Protein AF-A0A5P8WEI3-F1 (afdb_monomer)

Radius of gyration: 21.08 Å; Cα contacts (8 Å, |Δi|>4): 49; chains: 1; bounding box: 66×37×32 Å

Organism: NCBI:txid2653204

Secondary structure (DSSP, 8-state):
---EEEEEE-TTT--EEEEEES--TTHHHHHHHHHHHHHT--GGG--PPPP-----------------

Solvent-acc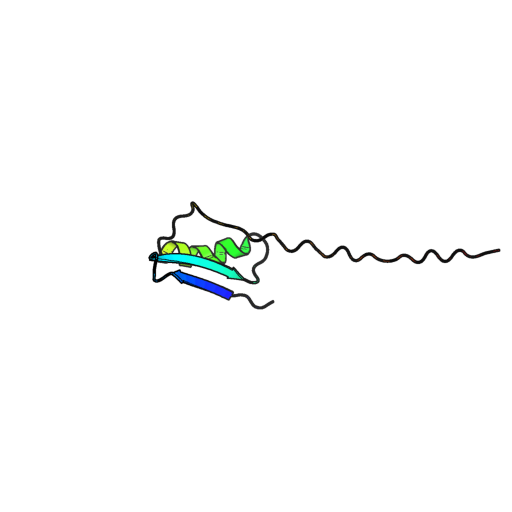essible surface area (backbone atoms only — not comparable to full-atom values): 4762 Å² total; per-residue (Å²): 126,73,70,48,78,47,77,47,72,40,87,88,80,68,49,73,48,79,45,62,45,68,55,63,84,71,54,32,54,74,65,40,46,68,55,31,62,75,69,66,54,70,90,85,77,83,79,81,78,80,76,78,71,78,78,77,77,79,76,79,76,78,78,77,80,82,84,128

pLDDT: mean 78.21, std 14.95, range [50.12, 94.25]

Mean predicted aligned error: 11.82 Å

Structure (mmCIF, N/CA/C/O backbone):
data_AF-A0A5P8WEI3-F1
#
_entry.id   AF-A0A5P8WEI3-F1
#
loop_
_atom_site.group_PDB
_atom_site.id
_atom_site.type_symbol
_atom_site.label_atom_id
_atom_site.label_alt_id
_atom_site.label_comp_id
_atom_site.label_asym_id
_atom_site.label_entity_id
_atom_site.label_seq_id
_atom_site.pdbx_PDB_ins_code
_atom_site.Cartn_x
_atom_site.Cartn_y
_atom_site.Cartn_z
_atom_site.occupancy
_atom_site.B_iso_or_equiv
_atom_site.auth_seq_id
_atom_site.auth_comp_id
_atom_site.auth_asym_id
_atom_site.auth_atom_id
_atom_site.pdbx_PDB_mo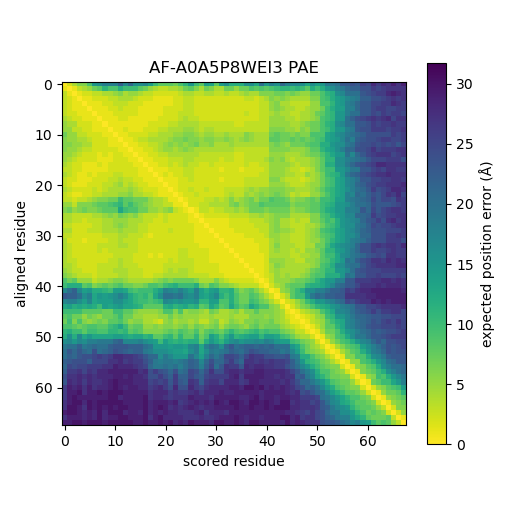del_num
ATOM 1 N N . MET A 1 1 ? 9.568 -12.015 -14.148 1.00 70.56 1 MET A N 1
ATOM 2 C CA . MET A 1 1 ? 9.007 -12.233 -12.802 1.00 70.56 1 MET A CA 1
ATOM 3 C C . MET A 1 1 ? 7.567 -11.773 -12.816 1.00 70.56 1 MET A C 1
ATOM 5 O O . MET A 1 1 ? 7.263 -10.835 -13.549 1.00 70.56 1 MET A O 1
ATOM 9 N N . GLU A 1 2 ? 6.695 -12.459 -12.085 1.00 85.50 2 GLU A N 1
ATOM 10 C CA . GLU A 1 2 ? 5.324 -11.991 -11.869 1.00 85.50 2 GLU A CA 1
ATOM 11 C C . GLU A 1 2 ? 5.357 -10.744 -10.975 1.00 85.50 2 GLU A C 1
ATOM 13 O O . GLU A 1 2 ? 6.239 -10.621 -10.126 1.00 85.50 2 GLU A O 1
ATOM 18 N N . ARG A 1 3 ? 4.458 -9.790 -11.233 1.00 91.44 3 ARG A N 1
ATOM 19 C CA . ARG A 1 3 ? 4.347 -8.531 -10.488 1.00 91.44 3 ARG A CA 1
ATOM 20 C C . ARG A 1 3 ? 2.971 -8.464 -9.860 1.00 91.44 3 ARG A C 1
ATOM 22 O O . ARG A 1 3 ? 1.977 -8.627 -10.569 1.00 91.44 3 ARG A O 1
ATOM 29 N N . SER A 1 4 ? 2.915 -8.178 -8.571 1.00 93.81 4 SER A N 1
ATOM 30 C CA . SER A 1 4 ? 1.667 -8.112 -7.815 1.00 93.81 4 SER A CA 1
ATOM 31 C C . SER A 1 4 ? 1.708 -6.965 -6.814 1.00 93.81 4 SER A C 1
ATOM 33 O O . SER A 1 4 ? 2.748 -6.632 -6.247 1.00 93.81 4 SER A O 1
ATOM 35 N N . VAL A 1 5 ? 0.546 -6.349 -6.612 1.00 92.62 5 VAL A N 1
ATOM 36 C CA . VAL A 1 5 ? 0.313 -5.422 -5.506 1.00 92.62 5 VAL A CA 1
ATOM 37 C C . VAL A 1 5 ? -0.611 -6.127 -4.525 1.00 92.62 5 VAL A C 1
ATOM 39 O O . VAL A 1 5 ? -1.702 -6.562 -4.894 1.00 92.62 5 VAL A O 1
ATOM 42 N N . LEU A 1 6 ? -0.148 -6.272 -3.291 1.00 94.06 6 LEU A N 1
ATOM 43 C CA . LEU A 1 6 ? -0.848 -6.924 -2.196 1.00 94.06 6 LEU A CA 1
ATOM 44 C C . LEU A 1 6 ? -1.364 -5.845 -1.246 1.00 94.06 6 LEU A C 1
ATOM 46 O O . LEU A 1 6 ? -0.622 -4.951 -0.841 1.00 94.06 6 LEU A O 1
ATOM 50 N N . ILE A 1 7 ? -2.642 -5.927 -0.884 1.00 92.06 7 ILE A N 1
ATOM 51 C CA . ILE A 1 7 ? -3.251 -5.042 0.111 1.00 92.06 7 ILE A CA 1
ATOM 52 C C . ILE A 1 7 ? -3.549 -5.888 1.343 1.00 92.06 7 ILE A C 1
ATOM 54 O O . ILE A 1 7 ? -4.378 -6.797 1.302 1.00 92.06 7 ILE A O 1
ATOM 58 N N . HIS A 1 8 ? -2.857 -5.592 2.435 1.00 92.38 8 HIS A N 1
ATOM 59 C CA . HIS A 1 8 ? -3.045 -6.242 3.721 1.00 92.38 8 HIS A CA 1
ATOM 60 C C . HIS A 1 8 ? -3.960 -5.380 4.580 1.00 92.38 8 HIS A C 1
ATOM 62 O O . HIS A 1 8 ? -3.678 -4.203 4.799 1.00 92.38 8 HIS A O 1
ATOM 68 N N . PHE 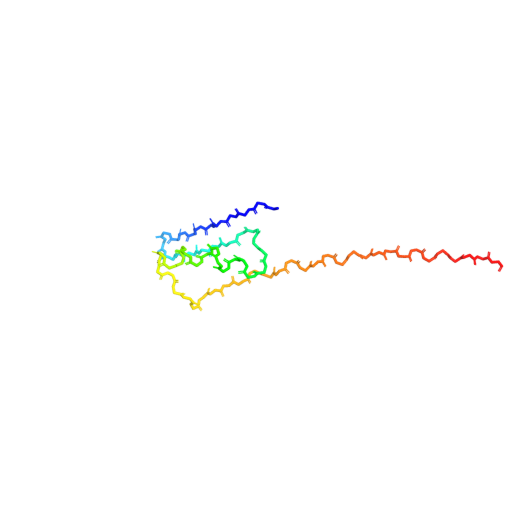A 1 9 ? -5.036 -5.979 5.079 1.00 91.00 9 PHE A N 1
ATOM 69 C CA . PHE A 1 9 ? -5.937 -5.349 6.032 1.00 91.00 9 PHE A C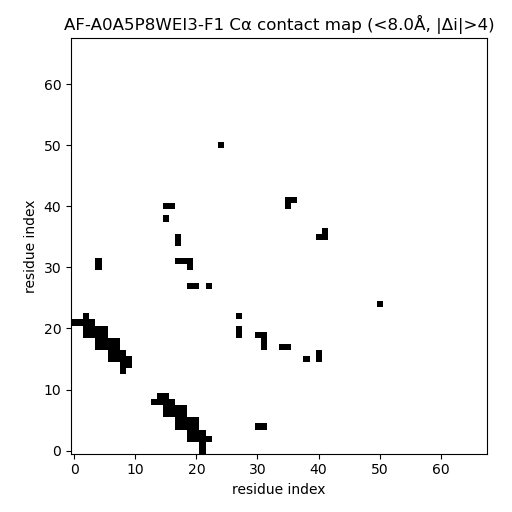A 1
ATOM 70 C C . PHE A 1 9 ? -5.948 -6.154 7.326 1.00 91.00 9 PHE A C 1
ATOM 72 O O . PHE A 1 9 ? -6.321 -7.329 7.331 1.00 91.00 9 PHE A O 1
ATOM 79 N N . ASP A 1 10 ? -5.539 -5.518 8.417 1.00 92.31 10 ASP A N 1
ATOM 80 C CA . ASP A 1 10 ? -5.685 -6.078 9.751 1.00 92.31 10 ASP A CA 1
ATOM 81 C C . ASP A 1 10 ? -7.038 -5.655 10.330 1.00 92.31 10 ASP A C 1
ATOM 83 O O . ASP A 1 10 ? -7.258 -4.505 10.704 1.00 92.31 10 ASP A O 1
ATOM 87 N N . ASN A 1 11 ? -7.955 -6.615 10.430 1.00 92.19 11 ASN A N 1
ATOM 88 C CA . ASN A 1 11 ? -9.297 -6.380 10.951 1.00 92.19 11 ASN A CA 1
ATOM 89 C C . ASN A 1 11 ? -9.322 -6.044 12.456 1.00 92.19 11 ASN A C 1
ATOM 91 O O . ASN A 1 11 ? -10.308 -5.493 12.938 1.00 92.19 11 ASN A O 1
ATOM 95 N N . ALA A 1 12 ? -8.280 -6.392 13.217 1.00 94.25 12 ALA A N 1
ATOM 96 C CA . ALA A 1 12 ? -8.222 -6.118 14.651 1.00 94.25 12 ALA A CA 1
ATOM 97 C C . ALA A 1 12 ? -7.778 -4.679 14.948 1.00 94.25 12 ALA A C 1
ATOM 99 O O . ALA A 1 12 ? -8.293 -4.056 15.875 1.00 94.25 12 ALA A O 1
ATOM 100 N N . THR A 1 13 ? -6.828 -4.156 14.172 1.00 91.12 13 THR A N 1
ATOM 101 C CA . THR A 1 13 ? -6.249 -2.816 14.371 1.00 91.12 13 THR A CA 1
ATOM 102 C C . THR A 1 13 ? -6.808 -1.769 13.407 1.00 91.12 13 THR A C 1
ATOM 104 O O . THR A 1 13 ? -6.704 -0.574 13.677 1.00 91.12 13 THR A O 1
ATOM 107 N N . GLY A 1 14 ? -7.414 -2.202 12.299 1.00 86.56 14 GLY A N 1
ATOM 108 C CA . GLY A 1 14 ? -7.810 -1.342 11.186 1.00 86.56 14 GLY A CA 1
ATOM 109 C C . GLY A 1 14 ? -6.630 -0.896 10.317 1.00 86.56 14 GLY A C 1
ATOM 110 O O . GLY A 1 14 ? -6.807 -0.029 9.462 1.00 86.56 14 GLY A O 1
ATOM 111 N N . GLU A 1 15 ? -5.431 -1.448 10.532 1.00 87.75 15 GLU A N 1
ATOM 112 C CA . GLU A 1 15 ? -4.234 -1.087 9.778 1.00 87.75 15 GLU A CA 1
ATOM 113 C C . GLU A 1 15 ? -4.318 -1.602 8.332 1.00 87.75 15 GLU A C 1
ATOM 115 O O . GLU A 1 15 ? -4.646 -2.764 8.077 1.00 87.75 15 GLU A O 1
ATOM 120 N N . VAL A 1 16 ? -3.989 -0.728 7.378 1.00 88.69 16 VAL A N 1
ATOM 121 C CA . VAL A 1 16 ? -3.924 -1.037 5.947 1.00 88.69 16 VAL A CA 1
ATOM 122 C C . VAL A 1 16 ? -2.482 -0.880 5.480 1.00 88.69 16 VAL A C 1
ATOM 124 O O . VAL A 1 16 ? -1.880 0.175 5.671 1.00 88.69 16 VAL A O 1
ATOM 127 N N . ARG A 1 17 ? -1.930 -1.914 4.838 1.00 89.50 17 ARG A N 1
ATOM 128 C CA . ARG A 1 17 ? -0.591 -1.881 4.231 1.00 89.50 17 ARG A CA 1
ATOM 129 C C . ARG A 1 17 ? -0.658 -2.266 2.761 1.00 89.50 17 ARG A C 1
ATOM 131 O O . ARG A 1 17 ? -1.348 -3.217 2.403 1.00 89.50 17 ARG A O 1
ATOM 138 N N . VAL A 1 18 ? 0.091 -1.550 1.929 1.00 90.94 18 VAL A N 1
ATOM 139 C CA . VAL A 1 18 ? 0.232 -1.827 0.494 1.00 90.94 18 VAL A CA 1
ATOM 140 C C . VAL A 1 18 ? 1.648 -2.335 0.242 1.00 90.94 18 VAL A C 1
ATOM 142 O O . VAL A 1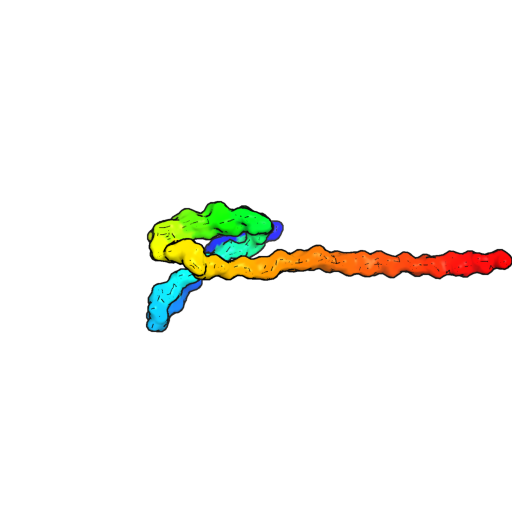 18 ? 2.617 -1.688 0.630 1.00 90.94 18 VAL A O 1
ATOM 145 N N . GLU A 1 19 ? 1.776 -3.499 -0.387 1.00 91.31 19 GLU A N 1
ATOM 146 C CA . GLU A 1 19 ? 3.056 -4.132 -0.696 1.00 91.31 19 GLU A CA 1
ATOM 147 C C . GLU A 1 19 ? 3.176 -4.394 -2.203 1.00 91.31 19 GLU A C 1
ATOM 149 O O . GLU A 1 19 ? 2.244 -4.883 -2.835 1.00 91.31 19 GLU A O 1
ATOM 154 N N . ALA A 1 20 ? 4.338 -4.082 -2.780 1.00 92.88 20 ALA A N 1
ATOM 155 C CA . ALA A 1 20 ? 4.676 -4.382 -4.168 1.00 92.88 20 ALA A CA 1
ATOM 156 C C . ALA A 1 20 ? 5.679 -5.544 -4.233 1.00 92.88 20 ALA A C 1
ATOM 158 O O . ALA A 1 20 ? 6.823 -5.408 -3.798 1.00 92.88 20 ALA A O 1
ATOM 159 N N . GLU A 1 21 ? 5.266 -6.669 -4.816 1.00 91.81 21 GLU A N 1
ATOM 160 C CA . GLU A 1 21 ? 6.088 -7.867 -4.996 1.00 91.81 21 GLU A CA 1
ATOM 161 C C . GLU A 1 21 ? 6.520 -8.019 -6.465 1.00 91.81 21 GLU A C 1
ATOM 163 O O . GLU A 1 21 ? 5.743 -7.801 -7.398 1.00 91.81 21 GLU A O 1
ATOM 168 N N . GLY A 1 22 ? 7.795 -8.360 -6.678 1.00 89.31 22 GLY A N 1
ATOM 169 C CA . GLY A 1 22 ? 8.372 -8.530 -8.019 1.00 89.31 22 GLY A CA 1
ATOM 170 C C . GLY A 1 22 ? 8.683 -7.222 -8.763 1.00 89.31 22 GLY A C 1
ATOM 171 O O . GLY A 1 22 ? 8.941 -7.247 -9.970 1.00 89.31 22 GLY A O 1
ATOM 172 N N . PHE A 1 23 ? 8.654 -6.082 -8.065 1.00 88.94 23 PHE A N 1
ATOM 173 C CA . PHE A 1 23 ? 9.062 -4.776 -8.588 1.00 88.94 23 PHE A CA 1
ATOM 174 C C . PHE A 1 23 ? 10.547 -4.515 -8.313 1.00 88.94 23 PHE A C 1
ATOM 176 O O . PHE A 1 23 ? 11.065 -4.869 -7.259 1.00 88.94 23 PHE A O 1
ATOM 183 N N . GLU A 1 24 ? 11.222 -3.874 -9.266 1.00 84.75 24 GLU A N 1
ATOM 184 C CA . GLU A 1 24 ? 12.660 -3.583 -9.206 1.00 84.75 24 GLU A CA 1
ATOM 185 C C . GLU A 1 24 ? 12.898 -2.075 -9.043 1.00 84.75 24 GLU A C 1
ATOM 187 O O . GLU A 1 24 ? 12.214 -1.253 -9.671 1.00 84.75 24 GLU A O 1
ATOM 192 N N . GLY A 1 25 ? 13.873 -1.702 -8.210 1.00 82.50 25 GLY A N 1
ATOM 193 C CA . GLY A 1 25 ? 14.225 -0.308 -7.943 1.00 82.50 25 GLY A CA 1
ATOM 194 C C . GLY A 1 25 ? 13.026 0.549 -7.516 1.00 82.50 25 GLY A C 1
ATOM 195 O O . GLY A 1 25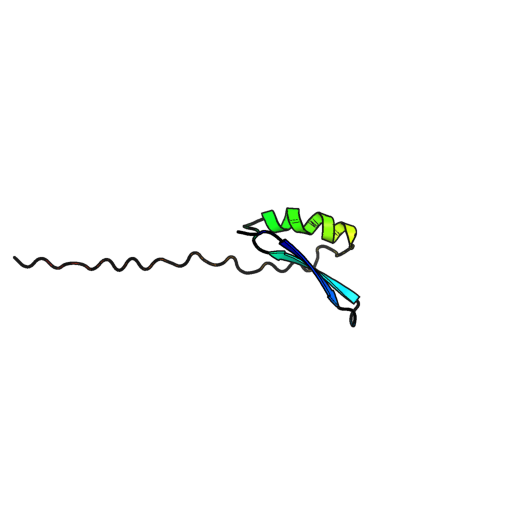 ? 12.219 0.154 -6.681 1.00 82.50 25 GLY A O 1
ATOM 196 N N . LEU A 1 26 ? 12.887 1.733 -8.122 1.00 83.75 26 LEU A N 1
ATOM 197 C CA . LEU A 1 26 ? 11.826 2.700 -7.796 1.00 83.75 26 LEU A CA 1
ATOM 198 C C . LEU A 1 26 ? 10.470 2.385 -8.448 1.00 83.75 26 LEU A C 1
ATOM 200 O O . LEU A 1 26 ? 9.507 3.118 -8.229 1.00 83.75 26 LEU A O 1
ATOM 204 N N . SER A 1 27 ? 10.362 1.309 -9.238 1.00 87.56 27 SER A N 1
ATOM 205 C CA . SER A 1 27 ? 9.097 0.959 -9.902 1.00 87.56 27 SER A CA 1
ATOM 206 C C . SER A 1 27 ? 7.996 0.550 -8.916 1.00 87.56 27 SER A C 1
ATOM 208 O O . SER A 1 27 ? 6.813 0.681 -9.237 1.00 87.56 27 SER A O 1
ATOM 210 N N . CYS A 1 28 ? 8.369 0.127 -7.701 1.00 89.62 28 CYS A N 1
ATOM 211 C CA . CYS A 1 28 ? 7.434 -0.163 -6.617 1.00 89.62 28 CYS A CA 1
ATOM 212 C C . CYS A 1 28 ? 6.649 1.083 -6.182 1.00 89.62 28 CYS A C 1
ATOM 214 O O . CYS A 1 28 ? 5.450 0.978 -5.957 1.00 89.62 28 CYS A O 1
ATOM 216 N N . LEU A 1 29 ? 7.277 2.266 -6.170 1.00 88.56 29 LEU A N 1
ATOM 217 C CA . LEU A 1 29 ? 6.633 3.520 -5.767 1.00 88.56 29 LEU A CA 1
ATOM 218 C C . LEU A 1 29 ? 5.471 3.864 -6.690 1.00 88.56 29 LEU A C 1
ATOM 220 O O . LEU A 1 29 ? 4.344 4.043 -6.246 1.00 88.56 29 LEU A O 1
ATOM 224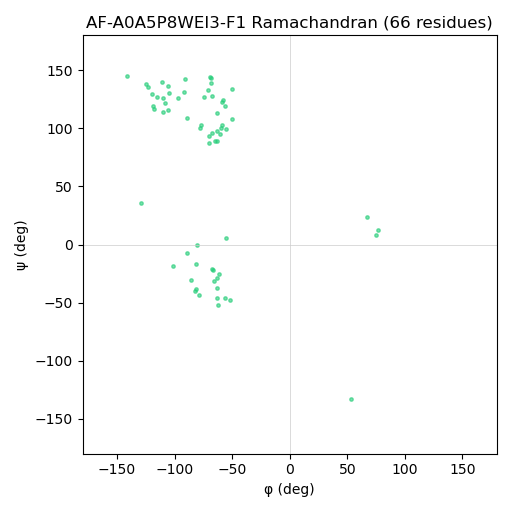 N N . SER A 1 30 ? 5.729 3.874 -7.999 1.00 89.75 30 SER A N 1
ATOM 225 C CA . SER A 1 30 ? 4.687 4.133 -8.994 1.00 89.75 30 SER A CA 1
ATOM 226 C C . SER A 1 30 ? 3.565 3.094 -8.970 1.00 89.75 30 SER A C 1
ATOM 228 O O . SER A 1 30 ? 2.450 3.392 -9.388 1.00 89.75 30 SER A O 1
ATOM 230 N N . ALA A 1 31 ? 3.855 1.876 -8.506 1.00 90.94 31 ALA A N 1
ATOM 231 C CA . ALA A 1 31 ? 2.880 0.802 -8.437 1.00 90.94 31 ALA A CA 1
ATOM 232 C C . ALA A 1 31 ? 1.990 0.889 -7.193 1.00 90.94 31 ALA A C 1
ATOM 234 O O . ALA A 1 31 ? 0.794 0.645 -7.314 1.00 90.94 31 ALA A O 1
ATOM 235 N N . THR A 1 32 ? 2.535 1.237 -6.021 1.00 91.62 32 THR A N 1
ATOM 236 C CA . THR A 1 32 ? 1.763 1.306 -4.768 1.00 91.62 32 THR A CA 1
ATOM 237 C C . THR A 1 32 ? 1.067 2.647 -4.566 1.00 91.62 32 THR A C 1
ATOM 239 O O . THR A 1 32 ? -0.029 2.675 -4.011 1.00 91.62 32 THR A O 1
ATOM 242 N N . GLN A 1 33 ? 1.635 3.743 -5.076 1.00 90.50 33 GLN A N 1
ATOM 243 C CA . GLN A 1 33 ? 1.133 5.101 -4.866 1.00 90.50 33 GLN A CA 1
ATOM 244 C C . GLN A 1 33 ? -0.361 5.322 -5.180 1.00 90.50 33 GLN A C 1
ATOM 246 O O . GLN A 1 33 ? -1.050 5.859 -4.314 1.00 90.50 33 GLN A O 1
ATOM 251 N N . PRO A 1 34 ? -0.932 4.881 -6.321 1.00 92.00 34 PRO A N 1
ATOM 252 C CA . PRO A 1 34 ? -2.363 5.083 -6.574 1.00 92.00 34 PRO A CA 1
ATOM 253 C C . PRO A 1 34 ? -3.265 4.357 -5.560 1.00 92.00 34 PRO A C 1
ATOM 255 O O . PRO A 1 34 ? -4.375 4.810 -5.286 1.00 92.00 34 PRO A O 1
ATOM 258 N N . PHE A 1 35 ? -2.800 3.242 -4.988 1.00 91.19 35 PHE A N 1
ATOM 259 C CA . PHE A 1 35 ? -3.535 2.512 -3.954 1.00 91.19 35 PHE A CA 1
ATOM 260 C C . PHE A 1 35 ? -3.388 3.184 -2.591 1.00 91.19 35 PHE A C 1
ATOM 262 O O . PHE A 1 35 ? -4.380 3.338 -1.886 1.00 91.19 35 PHE A O 1
ATOM 269 N N . GLU A 1 36 ? -2.1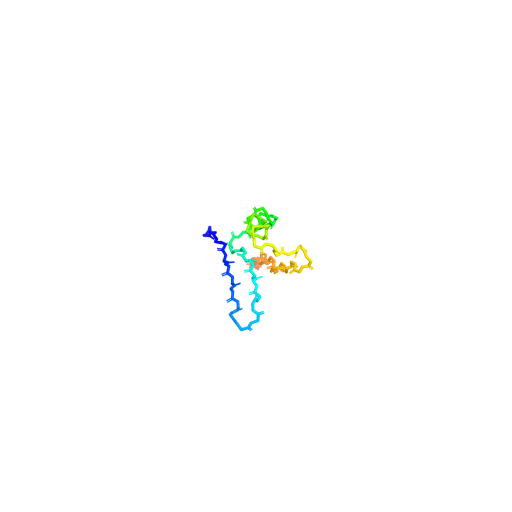76 3.614 -2.237 1.00 89.50 36 GLU A N 1
ATOM 270 C CA . GLU A 1 36 ? -1.905 4.370 -1.009 1.00 89.50 36 GLU A CA 1
ATOM 271 C C . GLU A 1 36 ? -2.760 5.646 -0.949 1.00 89.50 36 GLU A C 1
ATOM 273 O O . GLU A 1 36 ? -3.423 5.892 0.059 1.00 89.50 36 GLU A O 1
ATOM 278 N N . GLU A 1 37 ? -2.829 6.402 -2.051 1.00 88.56 37 GLU A N 1
ATOM 279 C CA . GLU A 1 37 ? -3.644 7.618 -2.169 1.00 88.56 37 GLU A CA 1
ATOM 280 C C . GLU A 1 37 ? -5.145 7.328 -2.025 1.00 88.56 37 GLU A C 1
ATOM 282 O O . GLU A 1 37 ? -5.835 8.004 -1.260 1.00 88.56 37 GLU A O 1
ATOM 287 N N . ALA A 1 38 ? -5.656 6.297 -2.709 1.00 90.06 38 ALA A N 1
ATOM 288 C CA . ALA A 1 38 ? -7.067 5.916 -2.634 1.00 90.06 38 ALA A CA 1
ATOM 289 C C . ALA A 1 38 ? -7.479 5.404 -1.243 1.00 90.06 38 ALA A C 1
ATOM 291 O O . ALA A 1 38 ? -8.625 5.585 -0.829 1.00 90.06 38 ALA A O 1
ATOM 292 N N . LEU A 1 39 ? -6.551 4.766 -0.525 1.00 87.25 39 LEU A N 1
ATOM 293 C CA . LEU A 1 39 ? -6.762 4.227 0.820 1.00 87.25 39 LEU A CA 1
ATOM 294 C C . LEU A 1 39 ? -6.452 5.248 1.926 1.00 87.25 39 LEU A C 1
ATOM 296 O O . LEU A 1 39 ? -6.713 4.970 3.095 1.00 87.25 39 LEU A O 1
ATOM 300 N N . GLY A 1 40 ? -5.907 6.420 1.583 1.00 85.38 40 GLY A N 1
ATOM 301 C CA . GLY A 1 40 ? -5.500 7.439 2.552 1.00 85.38 40 GLY A CA 1
ATOM 302 C C . GLY A 1 40 ? -4.321 7.014 3.436 1.00 85.38 40 GLY A C 1
ATOM 303 O O . GLY A 1 40 ? -4.170 7.527 4.545 1.00 85.38 40 GLY A O 1
ATOM 304 N N . VAL A 1 41 ? -3.495 6.071 2.973 1.00 77.75 41 VAL A N 1
ATOM 305 C CA . VAL A 1 41 ? -2.298 5.602 3.684 1.00 77.75 41 VAL A CA 1
ATOM 306 C C . VAL A 1 41 ? -1.206 6.664 3.512 1.00 77.75 41 VAL A C 1
ATOM 308 O O . VAL A 1 41 ? -0.622 6.809 2.443 1.00 77.75 41 VAL A O 1
ATOM 311 N N . VAL A 1 42 ? -0.973 7.468 4.554 1.00 64.31 42 VAL A N 1
ATOM 312 C CA . VAL A 1 42 ? -0.058 8.625 4.518 1.00 64.31 42 VAL A CA 1
ATOM 313 C C . VAL A 1 42 ? 1.409 8.184 4.384 1.00 64.31 42 VAL A C 1
ATOM 315 O O . VAL A 1 42 ? 1.852 7.272 5.080 1.00 64.31 42 VAL A O 1
ATOM 318 N N . GLU A 1 43 ? 2.178 8.905 3.554 1.00 58.47 43 GLU A N 1
ATOM 319 C CA . GLU A 1 43 ? 3.572 8.657 3.112 1.00 58.47 43 GLU A CA 1
ATOM 320 C C . GLU A 1 43 ? 4.662 8.481 4.203 1.00 58.47 43 GLU A C 1
ATOM 322 O O . GLU A 1 43 ? 5.845 8.365 3.887 1.00 58.47 43 GLU A O 1
ATOM 327 N N . GLY A 1 44 ? 4.322 8.446 5.493 1.00 62.59 44 GLY A N 1
ATOM 328 C CA . GLY A 1 44 ? 5.298 8.493 6.589 1.00 62.59 44 GLY A CA 1
ATOM 329 C C . GLY A 1 44 ? 5.995 7.172 6.945 1.00 62.59 44 GLY A C 1
ATOM 330 O O . GLY A 1 44 ? 7.009 7.207 7.637 1.00 62.59 44 GLY A O 1
ATOM 331 N N . ALA A 1 45 ? 5.478 6.018 6.509 1.00 66.50 45 ALA A N 1
ATOM 332 C CA . ALA A 1 45 ? 5.915 4.700 6.997 1.00 66.50 45 ALA A CA 1
ATOM 333 C C . ALA A 1 45 ? 6.265 3.703 5.877 1.00 66.50 45 ALA A C 1
ATOM 335 O O . ALA A 1 45 ? 6.000 2.506 5.996 1.00 66.50 45 ALA A O 1
ATOM 336 N N . ARG A 1 46 ? 6.856 4.174 4.769 1.00 77.06 46 ARG A N 1
ATOM 337 C CA . ARG A 1 46 ? 7.332 3.271 3.709 1.00 77.06 46 ARG A CA 1
ATOM 338 C C . ARG A 1 46 ? 8.513 2.437 4.210 1.00 77.06 46 ARG A C 1
ATOM 340 O O . ARG A 1 46 ? 9.507 2.976 4.692 1.00 77.06 46 ARG A O 1
ATOM 347 N N . ILE A 1 47 ? 8.409 1.120 4.054 1.00 80.19 47 ILE A N 1
ATOM 348 C CA . ILE A 1 47 ? 9.470 0.160 4.364 1.00 80.19 47 ILE A CA 1
ATOM 349 C C . ILE A 1 47 ? 9.848 -0.538 3.059 1.00 80.19 47 ILE A C 1
ATOM 351 O O . ILE A 1 47 ? 9.026 -1.230 2.462 1.00 80.19 47 ILE A O 1
ATOM 355 N N . PHE A 1 48 ? 11.091 -0.361 2.615 1.00 80.62 48 PHE A N 1
ATOM 356 C CA . PHE A 1 48 ? 11.611 -1.038 1.429 1.00 80.62 48 PHE A CA 1
ATOM 357 C C . PHE A 1 48 ? 12.281 -2.345 1.840 1.00 80.62 48 PHE A C 1
ATOM 359 O O . PHE A 1 48 ? 13.100 -2.365 2.760 1.00 80.62 48 PHE A O 1
ATOM 366 N N . LYS A 1 49 ? 11.936 -3.438 1.154 1.00 79.31 49 LYS A N 1
ATOM 367 C CA . LYS A 1 49 ? 12.658 -4.704 1.305 1.00 79.31 49 LYS A CA 1
ATOM 368 C C . LYS A 1 49 ? 14.060 -4.544 0.718 1.00 79.31 49 LYS A C 1
ATOM 370 O O . LYS A 1 49 ? 14.235 -3.847 -0.280 1.00 79.31 49 LYS A O 1
ATOM 375 N N . GLU A 1 50 ? 15.045 -5.173 1.351 1.00 76.62 50 GLU A N 1
ATOM 376 C CA . GLU A 1 50 ? 16.420 -5.183 0.856 1.00 76.62 50 GLU A CA 1
ATOM 377 C C . GLU A 1 50 ? 16.441 -5.778 -0.558 1.00 76.62 50 GLU A C 1
ATOM 379 O O . GLU A 1 50 ? 15.929 -6.879 -0.787 1.00 76.62 50 GLU A O 1
ATOM 384 N N . GLU A 1 51 ? 16.979 -5.024 -1.521 1.00 66.31 51 GLU A N 1
ATOM 385 C CA . GLU A 1 51 ? 17.166 -5.521 -2.881 1.00 66.31 51 GLU A CA 1
ATOM 386 C C . GLU A 1 51 ? 18.062 -6.757 -2.792 1.00 66.31 51 GLU A C 1
ATOM 388 O O . GLU A 1 51 ? 19.152 -6.697 -2.223 1.00 66.31 51 GLU A O 1
ATOM 393 N N . SER A 1 52 ? 17.578 -7.899 -3.292 1.00 61.81 52 SER A N 1
ATOM 394 C CA . SER A 1 52 ? 18.317 -9.159 -3.221 1.00 61.81 52 SER A CA 1
ATOM 395 C C . SER A 1 52 ? 19.658 -8.978 -3.922 1.00 61.81 52 SER A C 1
ATOM 397 O O . SER A 1 52 ? 19.716 -8.951 -5.151 1.00 61.81 52 SER A O 1
ATOM 399 N N . ALA A 1 53 ? 20.725 -8.818 -3.133 1.00 54.53 53 ALA A N 1
ATOM 400 C CA . ALA A 1 53 ? 22.065 -8.595 -3.644 1.00 54.53 53 ALA A CA 1
ATOM 401 C C . ALA A 1 53 ? 22.377 -9.658 -4.708 1.00 54.53 53 ALA A C 1
ATOM 403 O O . ALA A 1 53 ? 22.101 -10.845 -4.479 1.00 54.53 53 ALA A O 1
ATOM 404 N N . PRO A 1 54 ? 22.932 -9.275 -5.873 1.00 57.34 54 PRO A N 1
ATOM 405 C CA . PRO A 1 54 ? 23.271 -10.243 -6.899 1.00 57.34 54 PRO A CA 1
ATOM 406 C C . PRO A 1 54 ? 24.195 -11.275 -6.265 1.00 57.34 54 PRO A C 1
ATOM 408 O O . PRO A 1 54 ? 25.262 -10.927 -5.756 1.00 57.34 54 PRO A O 1
ATOM 411 N N . GLN A 1 55 ? 23.765 -12.542 -6.257 1.00 55.44 55 GLN A N 1
ATOM 412 C CA . GLN A 1 55 ? 24.601 -13.652 -5.824 1.00 55.44 55 GLN A CA 1
ATOM 413 C C . GLN A 1 55 ? 25.926 -13.534 -6.573 1.00 55.44 55 GLN A C 1
ATOM 415 O O . GLN A 1 55 ? 25.980 -13.747 -7.788 1.00 55.44 55 GLN A O 1
ATOM 420 N N . LEU A 1 56 ? 26.984 -13.154 -5.852 1.00 52.50 56 LEU A N 1
ATOM 421 C CA . LEU A 1 56 ? 28.349 -13.188 -6.345 1.00 52.50 56 LEU A CA 1
ATOM 422 C C . LEU A 1 56 ? 28.588 -14.623 -6.803 1.00 52.50 56 LEU A C 1
ATOM 424 O O . LEU A 1 56 ? 28.809 -15.519 -5.988 1.00 52.50 56 LEU A O 1
ATOM 428 N N . ARG A 1 57 ? 28.488 -14.862 -8.115 1.00 54.19 57 ARG A N 1
ATOM 429 C CA . ARG A 1 57 ? 28.949 -16.105 -8.720 1.00 54.19 57 ARG A CA 1
ATOM 430 C C . ARG A 1 57 ? 30.429 -16.176 -8.397 1.00 54.19 57 ARG A C 1
ATOM 432 O O . ARG A 1 57 ? 31.236 -15.512 -9.041 1.00 54.19 57 ARG A O 1
ATOM 439 N N . ILE A 1 58 ? 30.778 -16.964 -7.388 1.00 57.16 58 ILE A N 1
ATOM 440 C CA . ILE A 1 58 ? 32.151 -17.368 -7.133 1.00 57.16 58 ILE A CA 1
ATOM 441 C C . ILE A 1 58 ? 32.542 -18.220 -8.340 1.00 57.16 58 ILE A C 1
ATOM 443 O O . ILE A 1 58 ? 32.309 -19.427 -8.386 1.00 57.16 58 ILE A O 1
ATOM 447 N N . THR A 1 59 ? 33.071 -17.577 -9.377 1.00 57.84 59 THR A N 1
ATOM 448 C CA . THR A 1 59 ? 33.746 -18.269 -10.465 1.00 57.84 59 THR A CA 1
ATOM 449 C C . THR A 1 59 ? 35.016 -18.842 -9.860 1.00 57.84 59 THR A C 1
ATOM 451 O O . THR A 1 59 ? 36.009 -18.138 -9.693 1.00 57.84 59 THR A O 1
ATOM 454 N N . SER A 1 60 ? 34.957 -20.109 -9.458 1.00 50.12 60 SER A N 1
ATOM 455 C CA . SER A 1 60 ? 36.128 -20.885 -9.067 1.00 50.12 60 SER A CA 1
ATOM 456 C C . SER A 1 60 ? 37.042 -21.005 -10.288 1.00 50.12 60 SER A C 1
ATOM 458 O O . SER A 1 60 ? 36.904 -21.911 -11.111 1.00 50.12 60 SER A O 1
ATOM 460 N N . SER A 1 61 ? 37.946 -20.041 -10.460 1.00 56.75 61 SER A N 1
ATOM 461 C CA . SER A 1 61 ? 39.040 -20.128 -11.417 1.00 56.75 61 SER A CA 1
ATOM 462 C C . SER A 1 61 ? 40.018 -21.178 -10.899 1.00 56.75 61 SER A C 1
ATOM 464 O O . SER A 1 61 ? 40.950 -20.864 -10.158 1.00 56.75 61 SER A O 1
ATOM 466 N N . SER A 1 62 ? 39.773 -22.441 -11.257 1.00 59.78 62 SER A N 1
ATOM 467 C CA . SER A 1 62 ? 40.729 -23.530 -11.065 1.00 59.78 62 SER A CA 1
ATOM 468 C C . SER A 1 6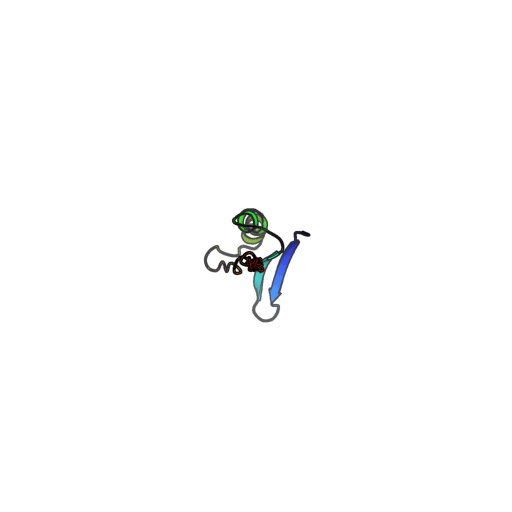2 ? 42.000 -23.201 -11.843 1.00 59.78 62 SER A C 1
ATOM 470 O O . SER A 1 62 ? 42.109 -23.425 -13.048 1.00 59.78 62 SER A O 1
ATOM 472 N N . GLN A 1 63 ? 42.956 -22.606 -11.134 1.00 58.81 63 GLN A N 1
ATOM 473 C CA . GLN A 1 63 ? 44.304 -22.335 -11.599 1.00 58.81 63 GLN A CA 1
ATOM 474 C C . GLN A 1 63 ? 44.977 -23.687 -11.870 1.00 58.81 63 GLN A C 1
ATOM 476 O O . GLN A 1 63 ? 45.443 -24.376 -10.963 1.00 58.81 63 GLN A O 1
ATOM 481 N N . THR A 1 64 ? 44.984 -24.105 -13.134 1.00 53.00 64 THR A N 1
ATOM 482 C CA . THR A 1 64 ? 45.673 -25.326 -13.551 1.00 53.00 64 THR A CA 1
ATOM 483 C C . THR A 1 64 ? 47.158 -24.992 -13.628 1.00 53.00 64 THR A C 1
ATOM 485 O O . THR A 1 64 ? 47.614 -24.334 -14.561 1.00 53.00 64 THR A O 1
ATOM 488 N N . ARG A 1 65 ? 47.916 -25.376 -12.597 1.00 57.03 65 ARG A N 1
ATOM 489 C CA . ARG A 1 65 ? 49.371 -25.213 -12.550 1.00 57.03 65 ARG A CA 1
ATOM 490 C C . ARG A 1 65 ? 49.994 -26.196 -13.554 1.00 57.03 65 ARG A C 1
ATOM 492 O O . ARG A 1 65 ? 50.217 -27.357 -13.217 1.00 57.03 65 ARG A O 1
ATOM 499 N N . LEU A 1 66 ? 50.248 -25.750 -14.788 1.00 56.56 66 LEU A N 1
ATOM 500 C CA . LEU A 1 66 ? 51.073 -26.493 -15.745 1.00 56.56 66 LEU A CA 1
ATOM 501 C C . LEU A 1 66 ? 52.497 -26.597 -15.177 1.00 56.56 66 LEU A C 1
ATOM 503 O O . LEU A 1 66 ? 53.188 -25.593 -15.021 1.00 56.56 66 LEU A O 1
ATOM 507 N N . ARG A 1 67 ? 52.912 -27.821 -14.842 1.00 52.91 67 ARG A N 1
ATOM 508 C CA . ARG A 1 67 ? 54.320 -28.184 -14.673 1.00 52.91 67 ARG A CA 1
ATOM 509 C C . ARG A 1 67 ? 54.959 -28.287 -16.063 1.00 52.91 67 ARG A C 1
ATOM 511 O O . ARG A 1 67 ? 54.453 -29.040 -16.892 1.00 52.91 67 ARG A O 1
ATOM 518 N N . GLN A 1 68 ? 56.061 -27.575 -16.272 1.00 58.25 68 GLN A N 1
ATOM 519 C CA . GLN A 1 68 ? 57.164 -28.003 -17.135 1.00 58.25 68 GLN A CA 1
ATOM 520 C C . GLN A 1 68 ? 58.423 -28.055 -16.278 1.00 58.25 68 GLN A C 1
ATOM 522 O O . GLN A 1 68 ? 58.531 -27.195 -15.372 1.00 58.25 68 GLN A O 1
#

Nearest PDB structures (foldseek):
  7liz-assembly1_A  TM=3.025E-01  e=7.507E+00  Porphyridium purpureum

Foldseek 3Di:
DDWDWDWDADPVPRDIDIDIPPDDDCVRVVVCVVVCVVVVVDPPDDDDDPDPPPPPPPPPPPPPPDDD

Sequence (68 aa):
MERSVLIHFDNATGEVRVEAEGFEGLSCLSATQPFEEALGVVEGARIFKEESAPQLRITSSSQTRLRQ

InterPro domains:
  IPR021375 Protein of unknown function DUF2997 [PF11211] (7-43)